Protein AF-A0A815VT48-F1 (afdb_monomer)

Mean predicted aligned error: 5.73 Å

Sequence (42 aa):
MAGLAGHVNYNLIPSVIYTWPEVASVGFTEEQLKEAKVEYKV

Secondary structure (DSSP, 8-state):
---PPPPP-GGG--EEE-SSS-EEE-S--HHHHHHTT-----

Organism: NCBI:txid392033

Foldseek 3Di:
DPDDDDDDDPQQDKDWDPDVVIDIDGHDDPVRCVVVVHDDDD

Structure (mmCIF, N/CA/C/O backbone):
data_AF-A0A815VT48-F1
#
_entry.id   AF-A0A815VT48-F1
#
loop_
_atom_site.group_PDB
_atom_site.id
_atom_site.type_symbol
_atom_site.label_atom_id
_atom_site.label_alt_id
_atom_site.label_comp_id
_atom_site.label_asym_id
_atom_site.label_entity_id
_atom_site.label_seq_id
_atom_site.pdbx_PDB_ins_code
_atom_site.Cartn_x
_atom_site.Cartn_y
_atom_site.Cartn_z
_atom_site.occupancy
_atom_site.B_iso_or_equiv
_atom_site.auth_seq_id
_atom_site.auth_comp_id
_atom_site.auth_asym_id
_atom_site.auth_atom_id
_atom_site.pdbx_PDB_model_num
ATOM 1 N N . MET A 1 1 ? 13.953 -7.211 -30.802 1.00 50.25 1 MET A N 1
ATOM 2 C CA . MET A 1 1 ? 13.498 -5.816 -30.627 1.00 50.25 1 MET A CA 1
ATOM 3 C C . MET A 1 1 ? 13.917 -5.358 -29.238 1.00 50.25 1 MET A C 1
ATOM 5 O O . MET A 1 1 ? 13.308 -5.780 -28.270 1.00 50.25 1 MET A O 1
ATOM 9 N N . ALA A 1 2 ? 14.991 -4.578 -29.137 1.00 63.81 2 ALA A N 1
ATOM 10 C CA . ALA A 1 2 ? 15.429 -3.924 -27.903 1.00 63.81 2 ALA A CA 1
ATOM 11 C C . ALA A 1 2 ? 15.443 -2.422 -28.211 1.00 63.81 2 ALA A C 1
ATOM 13 O O . ALA A 1 2 ? 16.232 -1.991 -29.047 1.00 63.81 2 ALA A O 1
ATOM 14 N N . GLY A 1 3 ? 14.488 -1.664 -27.666 1.00 68.81 3 GLY A N 1
ATOM 15 C CA . GLY A 1 3 ? 14.300 -0.253 -28.039 1.00 68.81 3 GLY A CA 1
ATOM 16 C C . GLY A 1 3 ? 12.919 0.349 -27.759 1.00 68.81 3 GLY A C 1
ATOM 17 O O . GLY A 1 3 ? 12.718 1.526 -28.032 1.00 68.81 3 GLY A O 1
ATOM 18 N N . LEU A 1 4 ? 11.967 -0.413 -27.210 1.00 72.25 4 LEU A N 1
ATOM 19 C CA . LEU A 1 4 ? 10.748 0.169 -26.644 1.00 72.25 4 LEU A CA 1
ATOM 20 C C . LEU A 1 4 ? 11.055 0.627 -25.215 1.00 72.25 4 LEU A C 1
ATOM 22 O O . LEU A 1 4 ? 11.539 -0.168 -24.410 1.00 72.25 4 LEU A O 1
ATOM 26 N N . ALA A 1 5 ? 10.790 1.897 -24.904 1.00 77.50 5 ALA A N 1
ATOM 27 C CA . ALA A 1 5 ? 10.856 2.382 -23.532 1.00 77.50 5 ALA A CA 1
ATOM 28 C C . ALA A 1 5 ? 9.802 1.634 -22.699 1.00 77.50 5 ALA A C 1
ATOM 30 O O . ALA A 1 5 ? 8.608 1.716 -22.984 1.00 77.50 5 ALA A O 1
ATOM 31 N N . GLY A 1 6 ? 10.242 0.866 -21.701 1.00 81.19 6 GLY A N 1
ATOM 32 C CA . GLY A 1 6 ? 9.334 0.215 -20.763 1.00 81.19 6 GLY A CA 1
ATOM 33 C C . GLY A 1 6 ? 8.649 1.267 -19.895 1.00 81.19 6 GLY A C 1
ATOM 34 O O . GLY A 1 6 ? 9.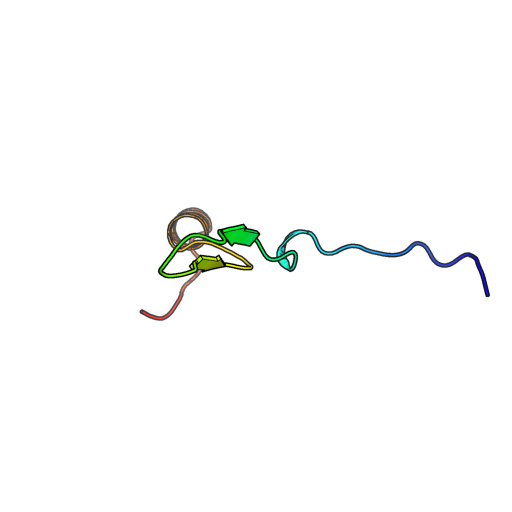325 2.082 -19.272 1.00 81.19 6 GLY A O 1
ATOM 35 N N . HIS A 1 7 ? 7.318 1.266 -19.855 1.00 87.31 7 HIS A N 1
ATOM 36 C CA . HIS A 1 7 ? 6.565 2.097 -18.923 1.00 87.31 7 HIS A CA 1
ATOM 37 C C . HIS A 1 7 ? 6.286 1.302 -17.648 1.00 87.31 7 HIS A C 1
ATOM 39 O O . HIS A 1 7 ? 5.685 0.229 -17.702 1.00 87.31 7 HIS A O 1
ATOM 45 N N . VAL A 1 8 ? 6.712 1.836 -16.505 1.00 88.50 8 VAL A N 1
ATOM 46 C CA . VAL A 1 8 ? 6.389 1.279 -15.191 1.00 88.50 8 VAL A CA 1
ATOM 47 C C . VAL A 1 8 ? 5.275 2.115 -14.581 1.00 88.50 8 VAL A C 1
ATOM 49 O O . VAL A 1 8 ? 5.450 3.309 -14.339 1.00 88.50 8 VAL A O 1
ATOM 52 N N . ASN A 1 9 ? 4.131 1.483 -14.316 1.00 91.88 9 ASN A N 1
ATOM 53 C CA . ASN A 1 9 ? 3.049 2.117 -13.576 1.00 91.88 9 ASN A CA 1
ATOM 54 C C . ASN A 1 9 ? 3.278 1.926 -12.073 1.00 91.88 9 ASN A C 1
ATOM 56 O O . ASN A 1 9 ? 2.972 0.872 -11.515 1.00 91.88 9 ASN A O 1
ATOM 60 N N . TYR A 1 10 ? 3.800 2.965 -11.426 1.00 92.12 10 TYR A N 1
ATOM 61 C CA . TYR A 1 10 ? 4.121 2.950 -9.999 1.00 92.12 10 TYR A CA 1
ATOM 62 C C . TYR A 1 10 ? 2.909 2.712 -9.095 1.00 92.12 10 TYR A C 1
ATOM 64 O O . TYR A 1 10 ? 3.063 2.138 -8.023 1.00 92.12 10 TYR A O 1
ATOM 72 N N . ASN A 1 11 ? 1.702 3.078 -9.535 1.00 92.38 11 ASN A N 1
ATOM 73 C CA . ASN A 1 11 ? 0.482 2.863 -8.758 1.00 92.38 11 ASN A CA 1
ATOM 74 C C . ASN A 1 11 ? 0.118 1.374 -8.618 1.00 92.38 11 ASN A C 1
ATOM 76 O O . ASN A 1 11 ? -0.637 0.993 -7.732 1.00 92.38 11 ASN A O 1
ATOM 80 N N . LEU A 1 12 ? 0.635 0.525 -9.509 1.00 92.75 12 LEU A N 1
ATOM 81 C CA . LEU A 1 12 ? 0.363 -0.914 -9.515 1.00 92.75 12 LEU A CA 1
ATOM 82 C C . LEU A 1 12 ? 1.471 -1.731 -8.843 1.00 92.75 12 LEU A C 1
ATOM 84 O O . LEU A 1 12 ? 1.439 -2.959 -8.896 1.00 92.75 12 LEU A O 1
ATOM 88 N N . ILE A 1 13 ? 2.456 -1.074 -8.227 1.00 94.44 13 ILE A N 1
ATOM 89 C C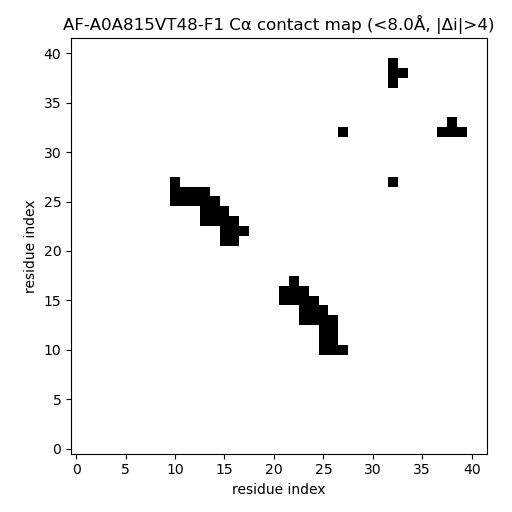A . ILE A 1 13 ? 3.505 -1.759 -7.475 1.00 94.44 13 ILE A CA 1
ATOM 90 C C . ILE A 1 13 ? 2.941 -2.132 -6.094 1.00 94.44 13 ILE A C 1
ATOM 92 O O . ILE A 1 13 ? 2.513 -1.239 -5.363 1.00 94.44 13 ILE A O 1
ATOM 96 N N . PRO A 1 14 ? 2.921 -3.423 -5.718 1.00 94.12 14 PRO A N 1
ATOM 97 C CA . PRO A 1 14 ? 2.418 -3.843 -4.417 1.00 94.12 14 PRO A CA 1
ATOM 98 C C . PRO A 1 14 ? 3.432 -3.570 -3.300 1.00 94.12 14 PRO A C 1
ATOM 100 O O . PRO A 1 14 ? 4.645 -3.645 -3.504 1.00 94.12 14 PRO A O 1
ATOM 103 N N . SER A 1 15 ? 2.917 -3.330 -2.097 1.00 91.75 15 SER A N 1
ATOM 104 C CA . SER A 1 15 ? 3.679 -3.306 -0.848 1.00 91.75 15 SER A CA 1
ATOM 105 C C . SER A 1 15 ? 3.272 -4.497 0.013 1.00 91.75 15 SER A C 1
ATOM 107 O O . SER A 1 15 ? 2.082 -4.792 0.136 1.00 91.75 1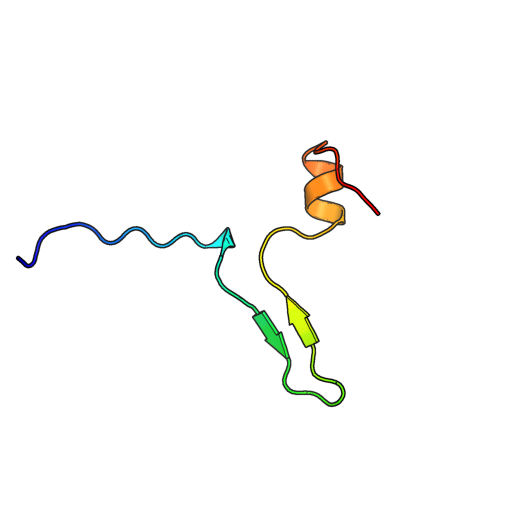5 SER A O 1
ATOM 109 N N . VAL A 1 16 ? 4.252 -5.192 0.595 1.00 94.56 16 VAL A N 1
ATOM 110 C CA . VAL A 1 16 ? 4.024 -6.388 1.418 1.00 94.56 16 VAL A CA 1
ATOM 111 C C . VAL A 1 16 ? 4.813 -6.281 2.717 1.00 94.56 16 VAL A C 1
ATOM 113 O O . VAL A 1 16 ? 6.013 -6.003 2.707 1.00 94.56 16 VAL A O 1
ATOM 116 N N . ILE A 1 17 ? 4.132 -6.535 3.833 1.00 94.50 17 ILE A N 1
ATOM 117 C CA . ILE A 1 17 ? 4.700 -6.617 5.176 1.00 94.50 17 ILE A CA 1
ATOM 118 C C . ILE A 1 17 ? 4.566 -8.068 5.649 1.00 94.50 17 ILE A C 1
ATOM 120 O O . ILE A 1 17 ? 3.467 -8.544 5.932 1.00 94.50 17 ILE A O 1
ATOM 124 N N . TYR A 1 18 ? 5.702 -8.756 5.759 1.00 95.12 18 TYR A N 1
ATOM 125 C CA . TYR A 1 18 ? 5.802 -10.179 6.115 1.00 95.12 18 TYR A CA 1
ATOM 126 C C . TYR A 1 18 ? 5.753 -10.437 7.634 1.00 95.12 18 TYR A C 1
ATOM 128 O O . TYR A 1 18 ? 6.508 -11.247 8.172 1.00 95.12 18 TYR A O 1
ATOM 136 N N . THR A 1 19 ? 4.905 -9.705 8.356 1.00 95.38 19 THR A N 1
ATOM 137 C CA . THR A 1 19 ? 4.564 -10.022 9.754 1.00 95.38 19 THR A CA 1
ATOM 138 C C . THR A 1 19 ? 3.470 -11.085 9.805 1.00 95.38 19 THR A C 1
ATOM 140 O O . THR A 1 19 ? 2.964 -11.501 8.770 1.00 95.38 19 THR A O 1
ATOM 143 N N . TRP A 1 20 ? 3.074 -11.526 11.001 1.00 92.50 20 TRP A N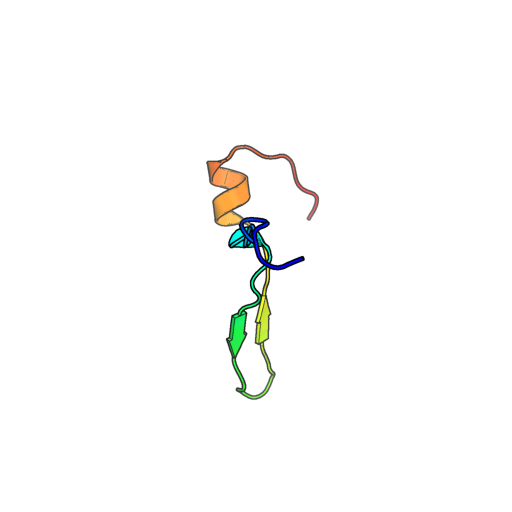 1
ATOM 144 C CA . TRP A 1 20 ? 1.905 -12.388 11.166 1.00 92.50 20 TRP A CA 1
ATOM 145 C C . TRP A 1 20 ? 0.815 -11.667 11.980 1.00 92.50 20 TRP A C 1
ATOM 147 O O . TRP A 1 20 ? 1.072 -11.334 13.140 1.00 92.50 20 TRP A O 1
ATOM 157 N N . PRO A 1 21 ? -0.386 -11.423 11.419 1.00 90.69 21 PRO A N 1
ATOM 158 C CA . PRO A 1 21 ? -0.785 -11.716 10.039 1.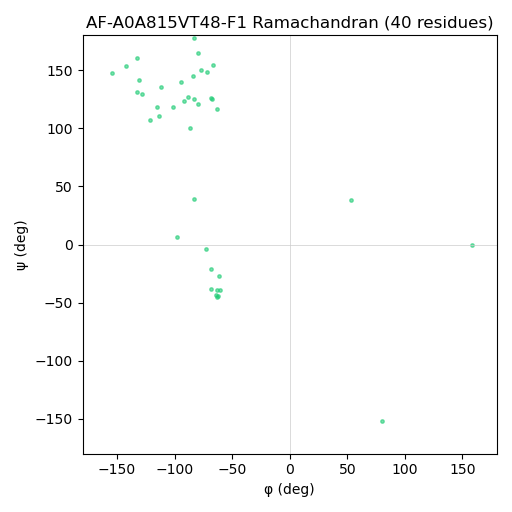00 90.69 21 PRO A CA 1
ATOM 159 C C . PRO A 1 21 ? -0.012 -10.868 9.018 1.00 90.69 21 PRO A C 1
ATOM 161 O O . PRO A 1 21 ? 0.477 -9.778 9.331 1.00 90.69 21 P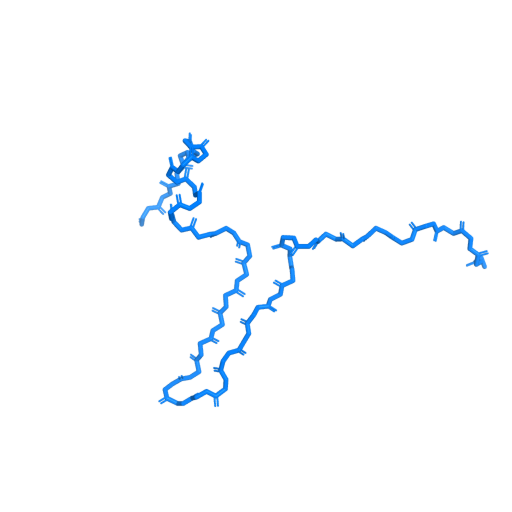RO A O 1
ATOM 164 N N . GLU A 1 22 ? 0.101 -11.394 7.801 1.00 93.56 22 GLU A N 1
ATOM 165 C CA . GLU A 1 22 ? 0.697 -10.664 6.684 1.00 93.56 22 GLU A CA 1
ATOM 166 C C . GLU A 1 22 ? -0.243 -9.551 6.225 1.00 93.56 22 GLU A C 1
ATOM 1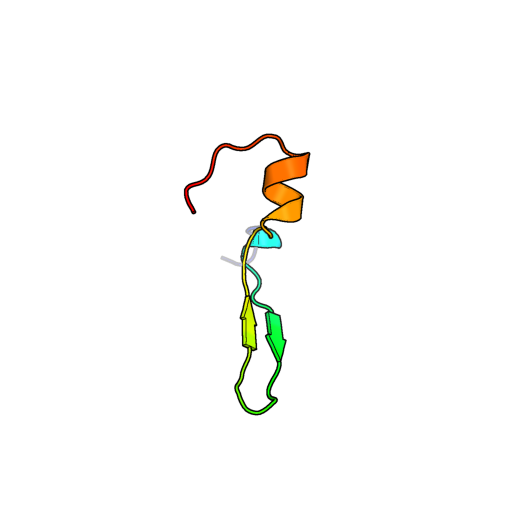68 O O . GLU A 1 22 ? -1.469 -9.672 6.298 1.00 93.56 22 GLU A O 1
ATOM 173 N N . VAL A 1 23 ? 0.340 -8.460 5.734 1.00 93.56 23 VAL A N 1
ATOM 174 C CA . VAL A 1 23 ? -0.411 -7.324 5.195 1.00 93.56 23 VAL A CA 1
ATOM 175 C C . VAL A 1 23 ? 0.120 -7.004 3.807 1.00 93.56 23 VAL A C 1
ATOM 177 O O . VAL A 1 23 ? 1.326 -6.844 3.622 1.00 93.56 23 VAL A O 1
ATOM 180 N N . ALA A 1 24 ? -0.781 -6.886 2.835 1.00 94.81 24 ALA A N 1
ATOM 181 C CA . ALA A 1 24 ? -0.457 -6.476 1.476 1.00 94.81 24 ALA A CA 1
ATOM 182 C C . ALA A 1 24 ? -1.408 -5.369 1.012 1.00 94.81 24 ALA A C 1
ATOM 184 O O . ALA A 1 24 ? -2.603 -5.403 1.309 1.00 94.81 24 ALA A O 1
ATOM 185 N N . SER A 1 25 ? -0.883 -4.396 0.271 1.00 93.94 25 SER A N 1
ATOM 186 C CA . SER A 1 25 ? -1.665 -3.318 -0.338 1.00 93.94 25 SER A CA 1
ATOM 187 C C . SER A 1 25 ? -1.125 -2.955 -1.723 1.00 93.94 25 SER A C 1
ATOM 189 O O . SER A 1 25 ? 0.048 -3.173 -2.032 1.00 93.94 25 SER A O 1
ATOM 191 N N . VAL A 1 26 ? -1.995 -2.429 -2.586 1.00 94.06 26 VAL A N 1
ATOM 192 C CA . VAL A 1 26 ? -1.661 -1.947 -3.934 1.00 94.06 26 VAL A CA 1
ATOM 193 C C . VAL A 1 26 ? -2.676 -0.881 -4.352 1.00 94.06 26 VAL A C 1
ATOM 195 O O . VAL A 1 26 ? -3.844 -0.967 -3.975 1.00 94.06 26 VAL A O 1
ATOM 198 N N . GLY A 1 27 ? -2.254 0.105 -5.145 1.00 93.94 27 GLY A N 1
ATOM 199 C CA . GLY A 1 27 ? -3.118 1.199 -5.586 1.00 93.94 27 GLY A CA 1
ATOM 200 C C . GLY A 1 27 ? -3.290 2.301 -4.539 1.00 93.94 27 GLY A C 1
ATOM 201 O O . GLY A 1 27 ? -2.402 2.545 -3.724 1.00 93.94 27 GLY A O 1
ATOM 202 N N . PHE A 1 28 ? -4.434 2.985 -4.598 1.00 94.50 28 PHE A N 1
ATOM 203 C CA . PHE A 1 28 ? -4.722 4.136 -3.745 1.00 94.50 28 PHE A CA 1
ATOM 204 C C . PHE A 1 28 ? -5.257 3.728 -2.373 1.00 94.50 28 PHE A C 1
ATOM 206 O O . PHE A 1 28 ? -6.043 2.786 -2.261 1.00 94.50 28 PHE A O 1
ATOM 213 N N . THR A 1 29 ? -4.888 4.488 -1.345 1.00 94.81 29 THR A N 1
ATOM 214 C CA . THR A 1 29 ? -5.519 4.392 -0.024 1.00 94.81 29 THR A CA 1
ATOM 215 C C . THR A 1 29 ? -6.849 5.140 0.009 1.00 94.81 29 THR A C 1
ATOM 217 O O . THR A 1 29 ? -7.148 5.975 -0.849 1.00 94.81 29 THR A O 1
ATOM 220 N N . GLU A 1 30 ? -7.659 4.866 1.028 1.00 93.88 30 GLU A N 1
ATOM 221 C CA . GLU A 1 30 ? -8.929 5.560 1.229 1.00 93.88 30 GLU A CA 1
ATOM 222 C C . GLU A 1 30 ? -8.724 7.071 1.427 1.00 93.88 30 GLU A C 1
ATOM 224 O O . GLU A 1 30 ? -9.478 7.882 0.890 1.00 93.88 30 GLU A O 1
ATOM 229 N N . GLU A 1 31 ? -7.672 7.467 2.147 1.00 93.44 31 GLU A N 1
ATOM 230 C CA . GLU A 1 31 ? -7.303 8.870 2.343 1.00 93.44 31 GLU A CA 1
ATOM 231 C C . GLU A 1 31 ? -6.963 9.546 1.013 1.00 93.44 31 GLU A C 1
ATOM 233 O O . GLU A 1 31 ? -7.467 10.633 0.733 1.00 93.44 31 GLU A O 1
ATOM 238 N N . GLN A 1 32 ? -6.191 8.874 0.152 1.00 92.62 32 GLN A N 1
ATOM 239 C CA . GLN A 1 32 ? -5.838 9.392 -1.172 1.00 92.62 32 GLN A CA 1
ATOM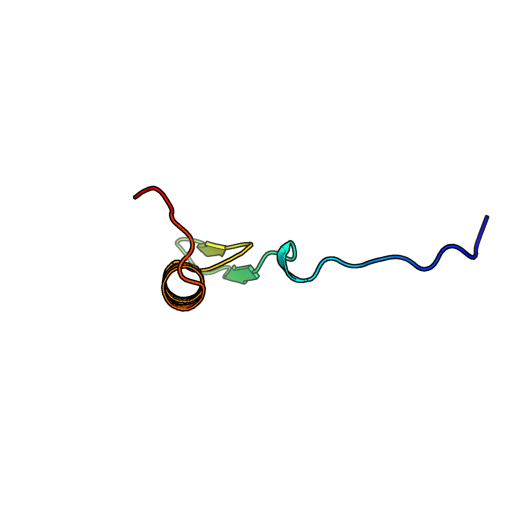 240 C C . GLN A 1 32 ? -7.072 9.570 -2.065 1.00 92.62 32 GLN A C 1
ATOM 242 O O . GLN A 1 32 ? -7.177 10.564 -2.783 1.00 92.62 32 GLN A O 1
ATOM 247 N N . LEU A 1 33 ? -8.035 8.645 -2.005 1.00 92.25 33 LEU A N 1
ATOM 248 C CA . LEU A 1 33 ? -9.292 8.764 -2.752 1.00 92.25 33 LEU A CA 1
ATOM 249 C C . LEU A 1 33 ? -10.168 9.905 -2.218 1.00 92.25 33 LEU A C 1
ATOM 251 O O . LEU A 1 33 ? -10.760 10.641 -3.011 1.00 92.25 33 LEU A O 1
ATOM 255 N N . LYS A 1 34 ? -10.206 10.107 -0.894 1.00 92.25 34 LYS A N 1
ATOM 256 C CA . LYS A 1 34 ? -10.903 11.240 -0.261 1.00 92.25 34 LYS A CA 1
ATOM 257 C C . LYS A 1 34 ? -10.290 12.583 -0.662 1.00 92.25 34 LYS A C 1
ATOM 259 O O . LYS A 1 34 ? -11.029 13.499 -1.017 1.00 92.25 34 LYS A O 1
ATOM 264 N N . GLU A 1 35 ? -8.963 12.700 -0.654 1.00 94.56 35 GLU A N 1
ATOM 265 C CA . GLU A 1 35 ? -8.247 13.907 -1.096 1.00 94.56 35 GLU A CA 1
ATOM 266 C C . GLU A 1 35 ? -8.471 14.193 -2.584 1.00 94.56 35 GLU A C 1
ATOM 268 O O . GLU A 1 35 ? -8.757 15.330 -2.969 1.00 94.56 35 GLU A O 1
ATOM 273 N N . ALA A 1 36 ? -8.418 13.150 -3.416 1.00 92.38 36 ALA A N 1
ATOM 274 C CA . ALA A 1 36 ? -8.679 13.235 -4.848 1.00 92.38 36 ALA A CA 1
ATOM 275 C C . ALA A 1 36 ? -10.170 13.427 -5.192 1.00 92.38 36 ALA A C 1
ATOM 277 O O . ALA A 1 36 ? -10.502 13.603 -6.364 1.00 92.38 36 ALA A O 1
ATOM 278 N N . LYS A 1 37 ? -11.065 13.416 -4.188 1.00 93.50 37 LYS A N 1
ATOM 279 C CA . LYS A 1 37 ? -12.529 13.510 -4.336 1.00 93.50 37 LYS A CA 1
ATOM 280 C C . LYS A 1 37 ? -13.092 12.474 -5.312 1.00 93.50 37 LYS A C 1
ATOM 282 O O . LYS A 1 37 ? -14.002 12.764 -6.088 1.00 93.50 37 LYS A O 1
ATOM 287 N N . VAL A 1 38 ? -12.533 11.270 -5.276 1.00 93.56 38 VAL A N 1
ATOM 288 C CA . VAL A 1 38 ? -12.988 10.138 -6.082 1.00 93.56 38 VAL A CA 1
ATOM 289 C C . VAL A 1 38 ? -14.075 9.404 -5.307 1.00 93.56 38 VAL A C 1
ATOM 291 O O . VAL A 1 38 ? -13.867 9.022 -4.157 1.00 93.56 38 VAL A O 1
ATOM 294 N N . GLU A 1 39 ? -15.236 9.196 -5.926 1.00 92.81 39 GLU A N 1
ATOM 295 C CA . GLU A 1 39 ? -16.279 8.351 -5.345 1.00 92.81 39 GLU A CA 1
ATOM 296 C C . GLU A 1 39 ? -15.819 6.888 -5.330 1.00 92.81 39 GLU A C 1
ATOM 298 O O . GLU A 1 39 ? -15.447 6.323 -6.360 1.00 92.81 39 GLU A O 1
ATOM 303 N N . TYR A 1 40 ? -15.863 6.261 -4.158 1.00 91.38 40 TYR A N 1
ATOM 304 C CA . TYR A 1 40 ? -15.582 4.840 -3.975 1.00 91.38 40 TYR A CA 1
ATOM 305 C C . TYR A 1 40 ? -16.672 4.200 -3.113 1.00 91.38 40 TYR A C 1
ATOM 307 O O . TYR A 1 40 ? -17.434 4.883 -2.426 1.00 91.38 40 TYR A O 1
ATOM 315 N N . LYS A 1 41 ? -16.774 2.873 -3.190 1.00 89.31 41 LYS A N 1
ATOM 316 C CA . LYS A 1 41 ? -17.705 2.083 -2.380 1.00 89.31 41 LYS A CA 1
ATOM 317 C C . LYS A 1 41 ? -16.978 1.577 -1.140 1.00 89.31 41 LYS A C 1
ATOM 319 O O . LYS A 1 41 ? -15.822 1.174 -1.251 1.00 89.31 41 LYS A O 1
ATOM 324 N N . VAL 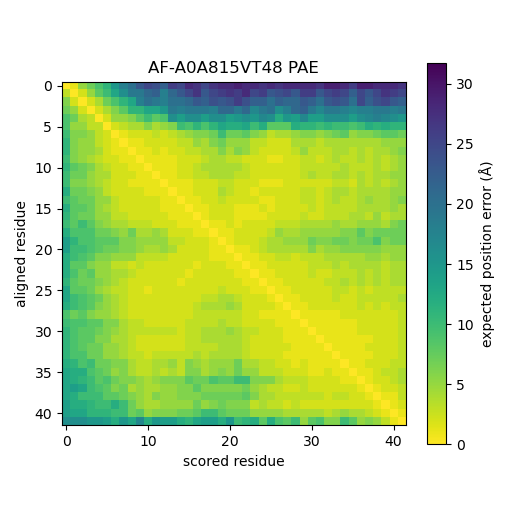A 1 42 ? -17.677 1.607 -0.009 1.00 73.56 42 VAL A N 1
ATOM 325 C CA . VAL A 1 42 ? -17.234 1.057 1.281 1.00 73.56 42 VAL A CA 1
ATOM 326 C C . VAL A 1 42 ? -17.705 -0.384 1.405 1.00 73.56 42 VAL A C 1
ATOM 328 O O . VAL A 1 42 ? -18.870 -0.640 1.017 1.00 73.56 42 VAL A O 1
#

InterPro domains:
  IPR004099 Pyridine nucleotide-disulphide oxidoreductase, dimerisation domain [PF02852] (13-42)
  IPR016156 FAD/NAD-linked reductase, dimerisation domain superfamily [G3DSA:3.30.390.30] (6-42)
  IPR016156 FAD/NAD-linked reductase, dimerisation domain superfamily [SSF55424] (9-42)
  IPR050151 Class-I pyridine nucleotide-disulfide oxidoreductase [PTHR22912] (1-42)

Nearest PDB structures (foldseek):
  6uzi-assembly2_D  TM=9.496E-01  e=5.756E-03  Elizabethkingia anophelis NUHP1
  4k7z-assembly1_A-2  TM=7.641E-01  e=2.016E-01  Pseudomonas aeruginosa
  3l8k-assembly1_B-2  TM=9.067E-01  e=5.621E-01  Saccharolobus solfataricus
  3l8k-assembly1_A-2  TM=9.168E-01  e=6.445E-01  Saccharolobus solfataricus

Radius of gyration: 15.41 Å; Cα contacts (8 Å, |Δi|>4): 27; chains: 1; bounding box: 33×26×42 Å

pLDDT: mean 89.06, std 9.66, range [50.25, 95.38]

Solvent-accessible surface area (backbone atoms only — not comparable to full-atom values): 3026 Å² total; per-residue (Å²): 141,89,85,77,83,83,83,81,66,71,58,73,53,70,50,77,44,92,52,91,79,66,48,75,52,62,58,80,52,73,66,56,31,58,74,68,68,52,91,78,87,132